Protein AF-A0A2Z7AS83-F1 (afdb_monomer_lite)

Structure (mmCIF, N/CA/C/O backbone):
data_AF-A0A2Z7AS83-F1
#
_entry.id   AF-A0A2Z7AS83-F1
#
loop_
_atom_site.group_PDB
_atom_site.id
_atom_site.type_symbol
_atom_site.label_atom_id
_atom_site.label_alt_id
_atom_site.label_comp_id
_atom_site.label_asym_id
_atom_site.label_entity_id
_atom_site.label_seq_id
_atom_site.pdbx_PDB_ins_code
_atom_site.Cartn_x
_atom_site.Cartn_y
_atom_site.Cartn_z
_atom_site.occupancy
_atom_site.B_iso_or_equiv
_atom_site.auth_seq_id
_atom_site.auth_comp_id
_atom_site.auth_asym_id
_atom_site.auth_atom_id
_atom_site.pdbx_PDB_model_num
ATOM 1 N N . MET A 1 1 ? 12.308 -6.275 -28.664 1.00 49.16 1 MET A N 1
ATOM 2 C CA . MET A 1 1 ? 11.965 -5.424 -27.502 1.00 49.16 1 MET A CA 1
ATOM 3 C C . MET A 1 1 ? 10.851 -4.412 -27.828 1.00 49.16 1 MET A C 1
ATOM 5 O O . MET A 1 1 ? 10.957 -3.262 -27.440 1.00 49.16 1 MET A O 1
ATOM 9 N N . LYS A 1 2 ? 9.779 -4.810 -28.535 1.00 48.41 2 LYS A N 1
ATOM 10 C CA . LYS A 1 2 ? 8.703 -3.882 -28.954 1.00 48.41 2 LYS A CA 1
ATOM 11 C C . LYS A 1 2 ? 7.633 -3.705 -27.860 1.00 48.41 2 LYS A C 1
ATOM 13 O O . LYS A 1 2 ? 7.330 -2.593 -27.466 1.00 48.41 2 LYS A O 1
ATOM 18 N N . TYR A 1 3 ? 7.240 -4.815 -27.232 1.00 47.66 3 TYR A N 1
ATOM 19 C CA . TYR A 1 3 ? 6.247 -4.860 -26.149 1.00 47.66 3 TYR A CA 1
ATOM 20 C C . TYR A 1 3 ? 6.569 -4.008 -24.911 1.00 47.66 3 TYR A C 1
ATOM 22 O O . TYR A 1 3 ? 5.666 -3.427 -24.325 1.00 47.66 3 TYR A O 1
ATOM 30 N N . ALA A 1 4 ? 7.836 -3.931 -24.493 1.00 41.84 4 ALA A N 1
ATOM 31 C CA . ALA A 1 4 ? 8.209 -3.141 -23.316 1.00 41.84 4 ALA A CA 1
ATOM 32 C C . ALA A 1 4 ? 8.079 -1.630 -23.574 1.00 41.84 4 ALA A C 1
ATOM 34 O O . ALA A 1 4 ? 7.668 -0.894 -22.684 1.00 41.84 4 ALA A O 1
ATOM 35 N N . ALA A 1 5 ? 8.390 -1.183 -24.794 1.00 46.22 5 ALA A N 1
ATOM 36 C CA . ALA A 1 5 ? 8.274 0.216 -25.189 1.00 46.22 5 ALA A CA 1
ATOM 37 C C . ALA A 1 5 ? 6.806 0.651 -25.305 1.00 46.22 5 ALA A C 1
ATOM 39 O O . ALA A 1 5 ? 6.461 1.727 -24.828 1.00 46.22 5 ALA A O 1
ATOM 40 N N . ASP A 1 6 ? 5.942 -0.209 -25.850 1.00 55.50 6 ASP A N 1
ATOM 41 C CA . ASP A 1 6 ? 4.509 0.080 -25.988 1.00 55.50 6 ASP A CA 1
ATOM 42 C C . ASP A 1 6 ? 3.813 0.175 -24.614 1.00 55.50 6 ASP A C 1
ATOM 44 O O . ASP A 1 6 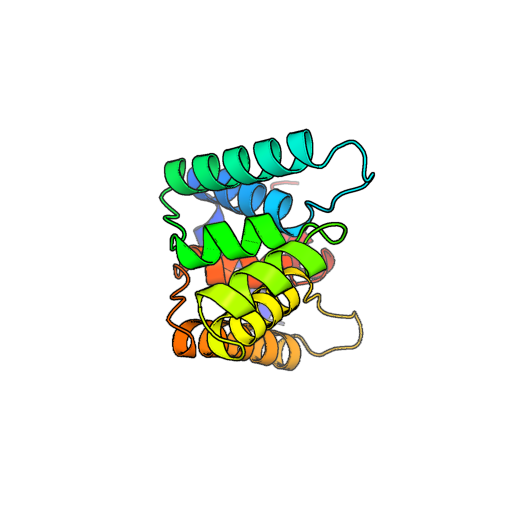? 3.017 1.082 -24.379 1.00 55.50 6 ASP A O 1
ATOM 48 N N . ILE A 1 7 ? 4.172 -0.701 -23.663 1.00 55.12 7 ILE A N 1
ATOM 49 C CA . ILE A 1 7 ? 3.670 -0.638 -22.277 1.00 55.12 7 ILE A CA 1
ATOM 50 C C . ILE A 1 7 ? 4.165 0.632 -21.575 1.00 55.12 7 ILE A C 1
ATOM 52 O O . ILE A 1 7 ? 3.385 1.308 -20.910 1.00 55.12 7 ILE A O 1
ATOM 56 N N . LEU A 1 8 ? 5.444 0.986 -21.731 1.00 51.50 8 LEU A N 1
ATOM 57 C CA . LEU A 1 8 ? 6.011 2.194 -21.127 1.00 51.50 8 LEU A CA 1
ATOM 58 C C . LEU A 1 8 ? 5.422 3.479 -21.718 1.00 51.50 8 LEU A C 1
ATOM 60 O O . LEU A 1 8 ? 5.213 4.429 -20.974 1.00 51.50 8 LEU A O 1
ATOM 64 N N . HIS A 1 9 ? 5.120 3.508 -23.019 1.00 56.88 9 HIS A N 1
ATOM 65 C CA . HIS A 1 9 ? 4.453 4.637 -23.669 1.00 56.88 9 HIS A CA 1
ATOM 66 C C . HIS A 1 9 ? 3.032 4.823 -23.140 1.00 56.88 9 HIS A C 1
ATOM 68 O O . HIS A 1 9 ? 2.656 5.927 -22.762 1.00 56.88 9 HIS A O 1
ATOM 74 N N . HIS A 1 10 ? 2.271 3.732 -23.041 1.00 59.12 10 HIS A N 1
ATOM 75 C CA . HIS A 1 10 ? 0.909 3.788 -22.526 1.00 59.12 10 HIS A CA 1
ATOM 76 C C . HIS A 1 10 ? 0.876 4.175 -21.044 1.00 59.12 10 HIS A C 1
ATOM 78 O O . HIS A 1 10 ? 0.029 4.956 -20.626 1.00 59.12 10 HIS A O 1
ATOM 84 N N . LEU A 1 11 ? 1.844 3.698 -20.252 1.00 53.53 11 LEU A N 1
ATOM 85 C CA . LEU A 1 11 ? 2.045 4.172 -18.885 1.00 53.53 11 LEU A CA 1
ATOM 86 C C . LEU A 1 11 ? 2.425 5.662 -18.878 1.00 53.53 11 LEU A C 1
ATOM 88 O O . LEU A 1 11 ? 1.842 6.420 -18.124 1.00 53.53 11 LEU A O 1
ATOM 92 N N . LYS A 1 12 ? 3.326 6.133 -19.740 1.00 56.25 12 LYS A N 1
ATOM 93 C CA . LYS A 1 12 ? 3.709 7.552 -19.786 1.00 56.25 12 LYS A CA 1
ATOM 94 C C . LYS A 1 12 ? 2.531 8.482 -20.115 1.00 56.25 12 LYS A C 1
ATOM 96 O O . LYS A 1 12 ? 2.340 9.455 -19.395 1.00 56.25 12 LYS A O 1
ATOM 101 N N . GLU A 1 13 ? 1.716 8.154 -21.118 1.00 60.50 13 GLU A N 1
ATOM 102 C CA . GLU A 1 13 ? 0.482 8.896 -21.446 1.00 60.50 13 GLU A CA 1
ATOM 103 C C . GLU A 1 13 ? -0.509 8.898 -20.277 1.00 60.50 13 GLU A C 1
ATOM 105 O O . GLU A 1 13 ? -1.143 9.904 -19.978 1.00 60.50 13 GLU A O 1
ATOM 110 N N . LEU A 1 14 ? -0.592 7.779 -19.559 1.00 56.16 14 LEU A N 1
ATOM 111 C CA . LEU A 1 14 ? -1.369 7.656 -18.335 1.00 56.16 14 LEU A CA 1
ATOM 112 C C . LEU A 1 14 ? -0.826 8.557 -17.200 1.00 56.16 14 LEU A C 1
ATOM 114 O O . LEU A 1 14 ? -1.611 8.952 -16.343 1.00 56.16 14 LEU A O 1
ATOM 118 N N . TYR A 1 15 ? 0.471 8.888 -17.176 1.00 53.78 15 TYR A N 1
ATOM 119 C CA . TYR A 1 15 ? 1.185 9.569 -16.081 1.00 53.78 15 TYR A CA 1
ATOM 120 C C . TYR A 1 15 ? 1.370 11.095 -16.232 1.00 53.78 15 TYR A C 1
ATOM 122 O O . TYR A 1 15 ? 1.818 11.723 -15.272 1.00 53.78 15 TYR A O 1
ATOM 130 N N . GLU A 1 16 ? 1.019 11.707 -17.369 1.00 56.22 16 GLU A N 1
ATOM 131 C CA . GLU A 1 16 ? 1.204 13.155 -17.621 1.00 56.22 16 GLU A CA 1
ATOM 132 C C . GLU A 1 16 ? 0.154 14.072 -16.954 1.00 56.22 16 GLU A C 1
ATOM 134 O O . GLU A 1 16 ? 0.290 15.295 -16.965 1.00 56.22 16 GLU A O 1
ATOM 139 N N . GLU A 1 17 ? -0.863 13.515 -16.296 1.00 59.25 17 GLU A N 1
ATOM 140 C CA . GLU A 1 17 ? -1.845 14.291 -15.533 1.00 59.25 17 GLU A CA 1
ATOM 141 C C . GLU A 1 17 ? -1.281 14.663 -14.144 1.00 59.25 17 GLU A C 1
ATOM 143 O O . GLU A 1 17 ? -0.951 13.784 -13.346 1.00 59.25 17 GLU A O 1
ATOM 148 N N . ASN A 1 18 ? -1.170 15.961 -13.823 1.00 55.12 18 ASN A N 1
ATOM 149 C CA . ASN A 1 18 ? -0.519 16.463 -12.594 1.00 55.12 18 ASN A CA 1
ATOM 150 C C . ASN A 1 18 ? -1.050 15.804 -11.298 1.00 55.12 18 ASN A C 1
ATOM 152 O O . ASN A 1 18 ? -0.280 15.480 -10.394 1.00 55.12 18 ASN A O 1
ATOM 156 N N . SER A 1 19 ? -2.354 15.506 -11.255 1.00 61.66 19 SER A N 1
ATOM 157 C CA . SER A 1 19 ? -3.007 14.779 -10.154 1.00 61.66 19 SER A CA 1
ATOM 158 C C . SER A 1 19 ? -2.405 13.383 -9.927 1.00 61.66 19 SER A C 1
ATOM 160 O O . SER A 1 19 ? -2.211 12.946 -8.792 1.00 61.66 19 SER A O 1
ATOM 162 N N . ARG A 1 20 ? -2.013 12.684 -10.997 1.00 67.12 20 ARG A N 1
ATOM 163 C CA . ARG A 1 20 ? -1.486 11.320 -10.921 1.00 67.12 20 ARG A CA 1
ATOM 164 C C . ARG A 1 20 ? -0.047 11.262 -10.425 1.00 67.12 20 ARG A C 1
ATOM 166 O O . ARG A 1 20 ? 0.304 10.333 -9.701 1.00 67.12 20 ARG A O 1
ATOM 173 N N . HIS A 1 21 ? 0.780 12.251 -10.761 1.00 71.50 21 HIS A N 1
ATOM 174 C CA . HIS A 1 21 ? 2.135 12.349 -10.217 1.00 71.50 21 HIS A CA 1
ATOM 175 C C . HIS A 1 21 ? 2.117 12.627 -8.706 1.00 71.50 21 HIS A C 1
ATOM 177 O O . HIS A 1 21 ? 2.839 11.982 -7.936 1.00 71.50 21 HIS A O 1
ATOM 183 N N . GLU A 1 22 ? 1.257 13.547 -8.265 1.00 74.81 22 GLU A N 1
ATOM 184 C CA . GLU A 1 22 ? 1.064 13.854 -6.844 1.00 74.81 22 GLU A CA 1
ATOM 185 C C . GLU A 1 22 ? 0.536 12.640 -6.074 1.00 74.81 22 GLU A C 1
ATOM 187 O O . GLU A 1 22 ? 1.032 12.323 -4.988 1.00 74.81 22 GLU A O 1
ATOM 192 N N . ARG A 1 23 ? -0.402 11.905 -6.677 1.00 79.88 23 ARG A N 1
ATOM 193 C CA . ARG A 1 23 ? -0.968 10.666 -6.139 1.00 79.88 23 ARG A CA 1
ATOM 194 C C . ARG A 1 23 ? 0.074 9.571 -6.018 1.00 79.88 23 ARG A C 1
ATOM 196 O O . ARG A 1 23 ? 0.266 9.030 -4.934 1.00 79.88 23 ARG A O 1
ATOM 203 N N . PHE A 1 24 ? 0.821 9.309 -7.085 1.00 74.38 24 PHE A N 1
ATOM 204 C CA . PHE A 1 24 ? 1.911 8.340 -7.075 1.00 74.38 24 PHE A CA 1
ATOM 205 C C . PHE A 1 24 ? 2.964 8.681 -6.015 1.00 74.38 24 PHE A C 1
ATOM 207 O O . PHE A 1 24 ? 3.451 7.800 -5.306 1.00 74.38 24 PHE A O 1
ATOM 214 N N . THR A 1 25 ? 3.278 9.967 -5.849 1.00 78.88 25 THR A N 1
ATOM 215 C CA . THR A 1 25 ? 4.197 10.440 -4.807 1.00 78.88 25 THR A CA 1
ATOM 216 C C . THR A 1 25 ? 3.631 10.204 -3.407 1.00 78.88 25 THR A C 1
ATOM 218 O O . THR A 1 25 ? 4.348 9.697 -2.547 1.00 78.88 25 THR A O 1
ATOM 221 N N . ALA A 1 26 ? 2.346 10.487 -3.176 1.00 81.69 26 ALA A N 1
ATOM 222 C CA . ALA A 1 26 ? 1.686 10.215 -1.899 1.00 81.69 26 ALA A CA 1
ATOM 223 C C . ALA A 1 26 ? 1.653 8.709 -1.571 1.00 81.69 26 ALA A C 1
ATOM 225 O O . ALA A 1 26 ? 1.976 8.317 -0.450 1.00 81.69 26 ALA A O 1
ATOM 226 N N . VAL A 1 27 ? 1.350 7.847 -2.551 1.00 79.12 27 VAL A N 1
ATOM 227 C CA . VAL A 1 27 ? 1.391 6.382 -2.380 1.00 79.12 27 VAL A CA 1
ATOM 228 C C . VAL A 1 27 ? 2.825 5.904 -2.120 1.00 79.12 27 VAL A C 1
ATOM 230 O O . VAL A 1 27 ? 3.053 5.052 -1.262 1.00 79.12 27 VAL A O 1
ATOM 233 N N . LYS A 1 28 ? 3.827 6.483 -2.789 1.00 79.81 28 LYS A N 1
ATOM 234 C CA . LYS A 1 28 ? 5.245 6.182 -2.546 1.00 79.81 28 LYS A CA 1
ATOM 235 C C . LYS A 1 28 ? 5.672 6.547 -1.127 1.00 79.81 28 LYS A C 1
ATOM 237 O O . LYS A 1 28 ? 6.361 5.761 -0.472 1.00 79.81 28 LYS A O 1
ATOM 242 N N . GLU A 1 29 ? 5.273 7.719 -0.644 1.00 82.12 29 GLU A N 1
ATOM 243 C CA . GLU A 1 29 ? 5.516 8.145 0.736 1.00 82.12 29 GLU A CA 1
ATOM 244 C C . GLU A 1 29 ? 4.830 7.204 1.727 1.00 82.12 29 GLU A C 1
ATOM 246 O O . GLU A 1 29 ? 5.470 6.772 2.681 1.00 82.12 29 GLU A O 1
ATOM 251 N N . LEU A 1 30 ? 3.589 6.793 1.457 1.00 80.50 30 LEU A N 1
ATOM 252 C CA . LEU A 1 30 ? 2.870 5.799 2.255 1.00 80.50 30 LEU A CA 1
ATOM 253 C C . LEU A 1 30 ? 3.615 4.453 2.314 1.00 80.50 30 LEU A C 1
ATOM 255 O O . LEU A 1 30 ? 3.796 3.896 3.392 1.00 80.50 30 LEU A O 1
ATOM 259 N N . MET A 1 31 ? 4.096 3.942 1.177 1.00 74.12 31 MET A N 1
ATOM 260 C CA . MET A 1 31 ? 4.799 2.653 1.096 1.00 74.12 31 MET A CA 1
ATOM 261 C C . MET A 1 31 ? 6.198 2.654 1.714 1.00 74.12 31 MET A C 1
ATOM 263 O O . MET A 1 31 ? 6.705 1.592 2.076 1.00 74.12 31 MET A O 1
ATOM 267 N N . THR A 1 32 ? 6.848 3.814 1.782 1.00 72.69 32 THR A N 1
ATOM 268 C CA . THR A 1 32 ? 8.199 3.971 2.354 1.00 72.69 32 THR A CA 1
ATOM 269 C C . THR A 1 32 ? 8.175 4.530 3.774 1.00 72.69 32 THR A C 1
ATOM 271 O O . THR A 1 32 ? 9.209 4.580 4.447 1.00 72.69 32 THR A O 1
ATOM 274 N N . SER A 1 33 ? 6.992 4.930 4.242 1.00 71.69 33 SER A N 1
ATOM 275 C CA . SER A 1 33 ? 6.740 5.343 5.610 1.00 71.69 33 SER A CA 1
ATOM 276 C C . SER A 1 33 ? 6.922 4.149 6.542 1.00 71.69 33 SER A C 1
ATOM 278 O O . SER A 1 33 ? 6.110 3.225 6.607 1.00 71.69 33 SER A O 1
ATOM 280 N N . HIS A 1 34 ? 8.031 4.167 7.271 1.00 64.31 34 HIS A N 1
ATOM 281 C CA . HIS A 1 34 ? 8.313 3.238 8.352 1.00 64.31 34 HIS A CA 1
ATOM 282 C C . HIS A 1 34 ? 8.686 4.046 9.595 1.00 64.31 34 HIS A C 1
ATOM 284 O O . HIS A 1 34 ? 9.426 5.034 9.507 1.00 64.31 34 HIS A O 1
ATOM 290 N N . MET A 1 35 ? 8.202 3.630 10.768 1.00 60.72 35 MET A N 1
ATOM 291 C CA . MET A 1 35 ? 8.664 4.195 12.037 1.00 60.72 35 MET A CA 1
ATOM 292 C C . MET A 1 35 ? 10.174 3.976 12.184 1.00 60.72 35 MET A C 1
ATOM 294 O O . MET A 1 35 ? 10.627 2.838 12.276 1.00 60.72 35 MET A O 1
ATOM 298 N N . ARG A 1 36 ? 10.943 5.071 12.226 1.00 55.97 36 ARG A N 1
ATOM 299 C CA . ARG A 1 36 ? 12.401 5.039 12.442 1.00 55.97 36 ARG A CA 1
ATOM 300 C C . ARG A 1 36 ? 12.781 4.972 13.922 1.00 55.97 36 ARG A C 1
ATOM 302 O O . ARG A 1 36 ? 13.836 4.442 14.240 1.00 55.97 36 ARG A O 1
ATOM 309 N N . ASP A 1 37 ? 11.924 5.489 14.803 1.00 52.84 37 ASP A N 1
ATOM 310 C CA . ASP A 1 37 ? 12.129 5.479 16.252 1.00 52.84 37 ASP A CA 1
ATOM 311 C C . ASP A 1 37 ? 10.785 5.369 16.996 1.00 52.84 37 ASP A C 1
ATOM 313 O O . ASP A 1 37 ? 9.739 5.824 16.529 1.00 52.84 37 ASP A O 1
ATOM 317 N N . ALA A 1 38 ? 10.820 4.731 18.159 1.00 50.91 38 ALA A N 1
ATOM 318 C CA . ALA A 1 38 ? 9.686 4.387 19.004 1.00 50.91 38 ALA A CA 1
ATOM 319 C C . ALA A 1 38 ? 9.015 5.586 19.682 1.00 50.91 38 ALA A C 1
ATOM 321 O O . ALA A 1 38 ? 7.830 5.529 20.003 1.00 50.91 38 ALA A O 1
ATOM 322 N N . THR A 1 39 ? 9.772 6.654 19.914 1.00 51.72 39 THR A N 1
ATOM 323 C CA . THR A 1 39 ? 9.307 7.891 20.557 1.00 51.72 39 THR A CA 1
ATOM 324 C C . THR A 1 39 ? 8.380 8.707 19.657 1.00 51.72 39 THR A C 1
ATOM 326 O O . THR A 1 39 ? 7.623 9.542 20.144 1.00 51.72 39 THR A O 1
ATOM 329 N N . LEU A 1 40 ? 8.372 8.418 18.354 1.00 61.28 40 LEU A N 1
ATOM 330 C CA . LEU A 1 40 ? 7.649 9.181 17.341 1.00 61.28 40 LEU A CA 1
ATOM 331 C C . LEU A 1 40 ? 6.347 8.495 16.901 1.00 61.28 40 LEU A C 1
ATOM 333 O O . LEU A 1 40 ? 5.850 8.786 15.821 1.00 61.28 40 LEU A O 1
ATOM 337 N N . PHE A 1 41 ? 5.767 7.592 17.708 1.00 61.94 41 PHE A N 1
ATOM 338 C CA . PHE A 1 41 ? 4.487 6.934 17.384 1.00 61.94 41 PHE A CA 1
ATOM 339 C C . PHE A 1 41 ? 3.391 7.952 17.052 1.00 61.94 41 PHE A C 1
ATOM 341 O O . PHE A 1 41 ? 2.706 7.828 16.039 1.00 61.94 41 PHE A O 1
ATOM 348 N N . ARG A 1 42 ? 3.273 9.000 17.877 1.00 65.44 42 ARG A N 1
ATOM 349 C CA . ARG A 1 42 ? 2.304 10.082 17.678 1.00 65.44 42 ARG A CA 1
ATOM 350 C C . ARG A 1 42 ? 2.557 10.818 16.360 1.00 65.44 42 ARG A C 1
ATOM 352 O O . ARG A 1 42 ? 1.625 11.038 15.598 1.00 65.44 42 ARG A O 1
ATOM 359 N N . GLU A 1 43 ? 3.809 11.148 16.061 1.00 70.38 43 GLU A N 1
ATOM 360 C CA . GLU A 1 43 ? 4.184 11.840 14.821 1.00 70.38 43 GLU A CA 1
ATOM 361 C C . GLU A 1 43 ? 4.009 10.964 13.579 1.00 70.38 43 GLU A C 1
ATOM 363 O O . GLU A 1 43 ? 3.562 11.440 12.540 1.00 70.38 43 GLU A O 1
ATOM 368 N N . HIS A 1 44 ? 4.323 9.674 13.684 1.00 73.31 44 HIS A N 1
ATOM 369 C CA . HIS A 1 44 ? 4.103 8.703 12.623 1.00 73.31 44 HIS A CA 1
ATOM 370 C C . HIS A 1 44 ? 2.607 8.508 12.364 1.00 73.31 44 HIS A C 1
ATOM 372 O O . HIS A 1 44 ? 2.192 8.520 11.213 1.00 73.31 44 HIS A O 1
ATOM 378 N N . GLY A 1 45 ? 1.787 8.399 13.414 1.00 70.38 45 GLY A N 1
ATOM 379 C CA . GLY A 1 45 ? 0.330 8.352 13.299 1.00 70.38 45 GLY A CA 1
ATOM 380 C C . GLY A 1 45 ? -0.225 9.584 12.583 1.00 70.38 45 GLY A C 1
ATOM 381 O O . GLY A 1 45 ? -0.934 9.436 11.594 1.00 70.38 45 GLY A O 1
ATOM 382 N N . PHE A 1 46 ? 0.172 10.793 12.998 1.00 73.12 46 PHE A N 1
ATOM 383 C CA . PHE A 1 46 ? -0.230 12.028 12.311 1.00 73.12 46 PHE A CA 1
ATOM 384 C C . PHE A 1 46 ? 0.245 12.090 10.860 1.00 73.12 46 PHE A C 1
ATOM 386 O O . PHE A 1 46 ? -0.501 12.533 9.993 1.00 73.12 46 PHE A O 1
ATOM 393 N N . ARG A 1 47 ? 1.458 11.610 10.572 1.00 79.06 47 ARG A N 1
ATOM 394 C CA . ARG A 1 47 ? 1.966 11.525 9.200 1.00 79.06 47 ARG A CA 1
ATOM 395 C C . ARG A 1 47 ? 1.123 10.583 8.343 1.00 79.06 47 ARG A C 1
ATOM 397 O O . ARG A 1 47 ? 0.784 10.938 7.222 1.00 79.06 47 ARG A O 1
ATOM 404 N N . MET A 1 48 ? 0.783 9.405 8.861 1.00 76.69 48 MET A N 1
ATOM 405 C CA . MET A 1 48 ? -0.049 8.431 8.153 1.00 76.69 48 MET A CA 1
ATOM 406 C C . MET A 1 48 ? -1.466 8.967 7.924 1.00 76.69 48 MET A C 1
ATOM 408 O O . MET A 1 48 ? -1.983 8.824 6.823 1.00 76.69 48 MET A O 1
ATOM 412 N N . ILE A 1 49 ? -2.057 9.647 8.914 1.00 76.62 49 ILE A N 1
ATOM 413 C CA . ILE A 1 49 ? -3.348 10.339 8.766 1.00 76.62 49 ILE A CA 1
ATOM 414 C C . ILE A 1 49 ? -3.262 11.396 7.660 1.00 76.62 49 ILE A C 1
ATOM 416 O O . ILE A 1 49 ? -4.066 11.363 6.735 1.00 76.62 49 ILE A O 1
ATOM 420 N N . GLY A 1 50 ? -2.238 12.255 7.683 1.00 79.00 50 GLY A N 1
ATOM 421 C CA . GLY A 1 50 ? -2.051 13.278 6.652 1.00 79.00 50 GLY A CA 1
ATOM 422 C C . GLY A 1 50 ? -1.850 12.698 5.246 1.00 79.00 50 GLY A C 1
ATOM 423 O O . GLY A 1 50 ? -2.332 13.268 4.272 1.00 79.00 50 GLY A O 1
ATOM 424 N N . LEU A 1 51 ? -1.190 11.541 5.117 1.00 80.75 51 LEU A N 1
ATOM 425 C CA . LEU A 1 51 ? -1.064 10.834 3.836 1.00 80.75 51 LEU A CA 1
ATOM 426 C C . LEU A 1 51 ? -2.402 10.249 3.363 1.00 80.75 51 LEU A C 1
ATOM 428 O O . LEU A 1 51 ? -2.707 10.332 2.177 1.00 80.75 51 LEU A O 1
ATOM 432 N N . ILE A 1 52 ? -3.209 9.695 4.271 1.00 78.62 52 ILE A N 1
ATOM 433 C CA . ILE A 1 52 ? -4.555 9.189 3.964 1.00 78.62 52 ILE A CA 1
ATOM 434 C C . ILE A 1 52 ? -5.471 10.338 3.512 1.00 78.62 52 ILE A C 1
ATOM 436 O O . ILE A 1 52 ? -6.151 10.215 2.497 1.00 78.62 52 ILE A O 1
ATOM 440 N N . GLU A 1 53 ? -5.447 11.473 4.213 1.00 79.19 53 GLU A N 1
ATOM 441 C CA . GLU A 1 53 ? -6.207 12.677 3.848 1.00 79.19 53 GLU A CA 1
ATOM 442 C C . GLU A 1 53 ? -5.754 13.245 2.498 1.00 79.19 53 GLU A C 1
ATOM 444 O O . GLU A 1 53 ? -6.586 13.587 1.657 1.00 79.19 53 GLU A O 1
ATOM 449 N N . LYS A 1 54 ? -4.438 13.276 2.245 1.00 83.25 54 LYS A N 1
ATOM 450 C CA . LYS A 1 54 ? -3.873 13.689 0.953 1.00 83.25 54 LYS A CA 1
ATOM 451 C C . LYS A 1 54 ? -4.342 12.783 -0.186 1.00 83.25 54 LYS A C 1
ATOM 453 O O . LYS A 1 54 ? -4.702 13.293 -1.239 1.00 83.25 54 LYS A O 1
ATOM 458 N N . LEU A 1 55 ? -4.371 11.463 0.015 1.00 81.38 55 LEU A N 1
ATOM 459 C CA . LEU A 1 55 ? -4.899 10.517 -0.976 1.00 81.38 55 LEU A CA 1
ATOM 460 C C . LEU A 1 55 ? -6.395 10.737 -1.227 1.00 81.38 55 LEU A C 1
ATOM 462 O O . LEU A 1 55 ? -6.812 10.755 -2.383 1.00 81.38 55 LEU A O 1
ATOM 466 N N . SER A 1 56 ? -7.174 11.006 -0.176 1.00 79.81 56 SER A N 1
ATOM 467 C CA . SER A 1 56 ? -8.594 11.347 -0.310 1.00 79.81 56 SER A CA 1
ATOM 468 C C . SER A 1 56 ? -8.816 12.634 -1.109 1.00 79.81 56 SER A C 1
ATOM 470 O O . SER A 1 56 ? -9.783 12.716 -1.860 1.00 79.81 56 SER A O 1
ATOM 472 N N . GLY A 1 57 ? -7.934 13.630 -0.971 1.00 79.69 57 GLY A N 1
ATOM 473 C CA . GLY A 1 57 ? -7.961 14.857 -1.776 1.00 79.69 57 GLY A CA 1
ATOM 474 C C . GLY A 1 57 ? -7.554 14.658 -3.242 1.00 79.69 57 GLY A C 1
ATOM 475 O O . GLY A 1 57 ? -7.811 15.532 -4.065 1.00 79.69 57 GLY A O 1
ATOM 476 N N . LEU A 1 58 ? -6.952 13.512 -3.571 1.00 80.25 58 LEU A N 1
ATOM 477 C CA . LEU A 1 58 ? -6.521 13.107 -4.914 1.00 80.25 58 LEU A CA 1
ATOM 478 C C . LEU A 1 58 ? -7.440 12.029 -5.516 1.00 80.25 58 LEU A C 1
ATOM 480 O O . LEU A 1 58 ? -7.002 11.230 -6.344 1.00 80.25 58 LEU A O 1
ATOM 484 N N . ASP A 1 59 ? -8.697 11.993 -5.067 1.00 79.06 59 ASP A N 1
ATOM 485 C CA . ASP A 1 59 ? -9.746 11.066 -5.515 1.00 79.06 59 ASP A CA 1
ATOM 486 C C . ASP A 1 59 ? -9.443 9.573 -5.253 1.00 79.06 59 ASP A C 1
ATOM 488 O O . ASP A 1 59 ? -10.065 8.677 -5.817 1.00 79.06 59 ASP A O 1
ATOM 492 N N . ILE A 1 60 ? -8.504 9.275 -4.343 1.00 76.94 60 ILE A N 1
ATOM 493 C CA . ILE A 1 60 ? -8.322 7.932 -3.777 1.00 76.94 60 ILE A CA 1
ATOM 494 C C . ILE A 1 60 ? -9.003 7.888 -2.412 1.00 76.94 60 ILE A C 1
ATOM 496 O O . ILE A 1 60 ? -8.408 8.190 -1.375 1.00 76.94 60 ILE A O 1
ATOM 500 N N . ALA A 1 61 ? -10.256 7.440 -2.400 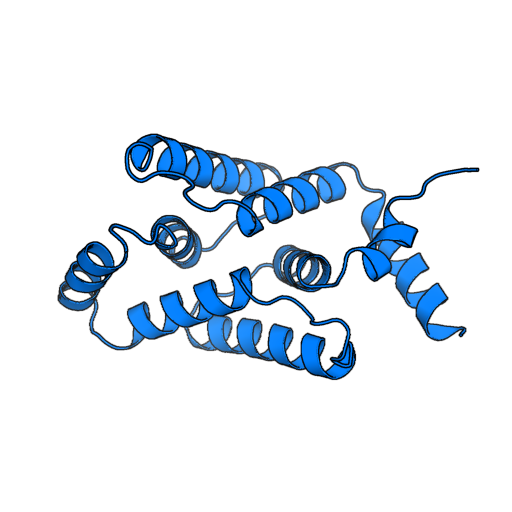1.00 77.50 61 ALA A N 1
ATOM 501 C CA . ALA A 1 61 ? -10.943 7.085 -1.167 1.00 77.50 61 ALA A CA 1
ATOM 502 C C . ALA A 1 61 ? -10.477 5.698 -0.697 1.00 77.50 61 ALA A C 1
ATOM 504 O O . ALA A 1 61 ? -10.838 4.670 -1.274 1.00 77.50 61 ALA A O 1
ATOM 505 N N . LEU A 1 62 ? -9.658 5.660 0.356 1.00 76.88 62 LEU A N 1
ATOM 506 C CA . LEU A 1 62 ? -9.298 4.397 0.996 1.00 76.88 62 LEU A CA 1
ATOM 507 C C . LEU A 1 62 ? -10.502 3.863 1.787 1.00 76.88 62 LEU A C 1
ATOM 509 O O . LEU A 1 62 ? -11.124 4.630 2.528 1.00 76.88 62 LEU A O 1
ATOM 513 N N . PRO A 1 63 ? -10.815 2.558 1.699 1.00 75.75 63 PRO A N 1
ATOM 514 C CA . PRO A 1 63 ? -11.771 1.946 2.610 1.00 75.75 63 PRO A CA 1
ATOM 515 C C . PRO A 1 63 ? -11.350 2.214 4.058 1.00 75.75 63 PRO A C 1
ATOM 517 O O . PRO A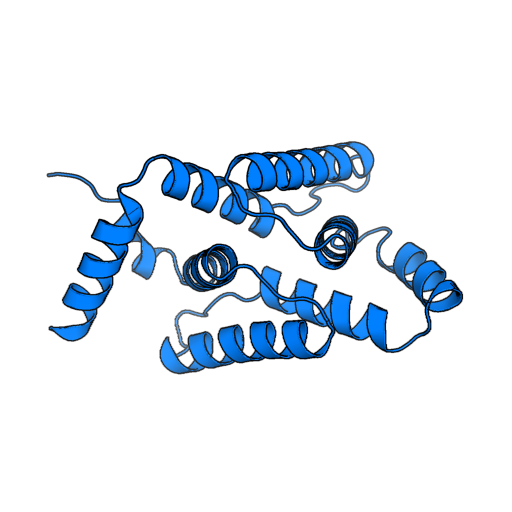 1 63 ? -10.179 2.037 4.395 1.00 75.75 63 PRO A O 1
ATOM 520 N N . HIS A 1 64 ? -12.298 2.585 4.925 1.00 72.62 64 HIS A N 1
ATOM 521 C CA . HIS A 1 64 ? -12.044 2.837 6.356 1.00 72.62 64 HIS A CA 1
ATOM 522 C C . HIS A 1 64 ? -11.221 1.710 7.001 1.00 72.62 64 HIS A C 1
ATOM 524 O O . HIS A 1 64 ? -10.292 1.919 7.776 1.00 72.62 64 HIS A O 1
ATOM 530 N N . GLU A 1 65 ? -11.558 0.493 6.607 1.00 70.56 65 GLU A N 1
ATOM 531 C CA . GLU A 1 65 ? -10.900 -0.758 6.935 1.00 70.56 65 GLU A CA 1
ATOM 532 C C . GLU A 1 65 ? -9.392 -0.760 6.644 1.00 70.56 65 GLU A C 1
ATOM 534 O O . GLU A 1 65 ? -8.588 -1.057 7.528 1.00 70.56 65 GLU A O 1
ATOM 539 N N . LEU A 1 66 ? -9.011 -0.348 5.435 1.00 73.69 66 LEU A N 1
ATOM 540 C CA . LEU A 1 66 ? -7.625 -0.232 5.001 1.00 73.69 66 LEU A CA 1
ATOM 541 C C . LEU A 1 66 ? -6.911 0.932 5.691 1.00 73.69 66 LEU A C 1
ATOM 543 O O . LEU A 1 66 ? -5.748 0.799 6.057 1.00 73.69 66 LEU A O 1
ATOM 547 N N . SER A 1 67 ? -7.594 2.060 5.906 1.00 74.44 67 SER A N 1
ATOM 548 C CA . SER A 1 67 ? -7.040 3.201 6.643 1.00 74.44 67 SER A CA 1
ATOM 549 C C . SER A 1 67 ? -6.620 2.801 8.056 1.00 74.44 67 SER A C 1
ATOM 551 O O . SER A 1 67 ? -5.523 3.145 8.495 1.00 74.44 67 SER A O 1
ATOM 553 N N . VAL A 1 68 ? -7.455 2.025 8.754 1.00 71.75 68 VAL A N 1
ATOM 554 C CA . VAL A 1 68 ? -7.120 1.489 10.078 1.00 71.75 68 VAL A CA 1
ATOM 555 C C . VAL A 1 68 ? -5.938 0.526 9.987 1.00 71.75 68 VAL A C 1
ATOM 557 O O . VAL A 1 68 ? -4.977 0.683 10.736 1.00 71.75 68 VAL A O 1
ATOM 560 N N . ASP A 1 69 ? -5.956 -0.424 9.051 1.00 73.75 69 ASP A N 1
ATOM 561 C CA . ASP A 1 69 ? -4.881 -1.415 8.917 1.00 73.75 69 ASP A CA 1
ATOM 562 C C . ASP A 1 69 ? -3.525 -0.760 8.558 1.00 73.75 69 ASP A C 1
ATOM 564 O O . ASP A 1 69 ? -2.480 -1.180 9.062 1.00 73.75 69 ASP A O 1
ATOM 568 N N . LEU A 1 70 ? -3.527 0.335 7.785 1.00 73.88 70 LEU A N 1
ATOM 569 C CA . LEU A 1 70 ? -2.342 1.150 7.484 1.00 73.88 70 LEU A CA 1
ATOM 570 C C . LEU A 1 70 ? -1.786 1.876 8.719 1.00 73.88 70 LEU A C 1
ATOM 572 O O . LEU A 1 70 ? -0.568 1.939 8.895 1.00 73.88 70 LEU A O 1
ATOM 576 N N . LEU A 1 71 ? -2.645 2.393 9.603 1.00 70.75 71 LEU A N 1
ATOM 577 C CA . LEU A 1 71 ? -2.217 3.008 10.869 1.00 70.75 71 LEU A CA 1
ATOM 578 C C . LEU A 1 71 ? -1.562 1.981 11.811 1.00 70.75 71 LEU A C 1
ATOM 580 O O . LEU A 1 71 ? -0.636 2.305 12.565 1.00 70.75 71 LEU A O 1
ATOM 584 N N . LEU A 1 72 ? -1.998 0.722 11.721 1.00 68.50 72 LEU A N 1
ATOM 585 C CA . LEU A 1 72 ? -1.482 -0.397 12.509 1.00 68.50 72 LEU A CA 1
ATOM 586 C C . LEU A 1 72 ? -0.164 -0.977 11.985 1.00 68.50 72 LEU A C 1
ATOM 588 O O . LEU A 1 72 ? 0.445 -1.787 12.679 1.00 68.50 72 LEU A O 1
ATOM 592 N N . LEU A 1 73 ? 0.346 -0.559 10.819 1.00 66.00 73 LEU A N 1
ATOM 593 C CA . LEU A 1 73 ? 1.666 -0.993 10.323 1.00 66.00 73 LEU A CA 1
ATOM 594 C C . LEU A 1 73 ? 2.844 -0.512 11.198 1.00 66.00 73 LEU A C 1
ATOM 596 O O . LEU A 1 73 ? 3.998 -0.832 10.913 1.00 66.00 73 LEU A O 1
ATOM 600 N N . SER A 1 74 ? 2.571 0.222 12.281 1.00 61.59 74 SER A N 1
ATOM 601 C CA . SER A 1 74 ? 3.524 0.669 13.297 1.00 61.59 74 SER A CA 1
ATOM 602 C C . SER A 1 74 ? 4.008 -0.503 14.185 1.00 61.59 74 SER A C 1
ATOM 604 O O . SER A 1 74 ? 3.305 -0.949 15.091 1.00 61.59 74 SER A O 1
ATOM 606 N N . PRO A 1 75 ? 5.242 -1.014 14.004 1.00 55.16 75 PRO A N 1
ATOM 607 C CA . PRO A 1 75 ? 5.646 -2.332 14.509 1.00 55.16 75 PRO A CA 1
ATOM 608 C C . PRO A 1 75 ? 5.733 -2.459 16.038 1.00 55.16 75 PRO A C 1
ATOM 610 O O . PRO A 1 75 ? 5.814 -3.579 16.534 1.00 55.16 75 PRO A O 1
ATOM 613 N N . LYS A 1 76 ? 5.728 -1.351 16.794 1.00 56.06 76 LYS A N 1
ATOM 614 C CA . LYS A 1 76 ? 5.996 -1.377 18.242 1.00 56.06 76 LYS A CA 1
ATOM 615 C C . LYS A 1 76 ? 4.753 -1.497 19.132 1.00 56.06 76 LYS A C 1
ATOM 617 O O . LYS A 1 76 ? 4.884 -1.984 20.244 1.00 56.06 76 LYS A O 1
ATOM 622 N N . TYR A 1 77 ? 3.576 -1.117 18.634 1.00 54.25 77 TYR A N 1
ATOM 623 C CA . TYR A 1 77 ? 2.289 -1.313 19.327 1.00 54.25 77 TYR A CA 1
ATOM 624 C C . TYR A 1 77 ? 1.290 -2.112 18.493 1.00 54.25 77 TYR A C 1
ATOM 626 O O . TYR A 1 77 ? 0.218 -2.450 18.984 1.00 54.25 77 TYR A O 1
ATOM 634 N N . ALA A 1 78 ? 1.650 -2.459 17.250 1.00 57.81 78 ALA A N 1
ATOM 635 C CA . ALA A 1 78 ? 0.853 -3.333 16.406 1.00 57.81 78 ALA A CA 1
ATOM 636 C C . ALA A 1 78 ? 0.473 -4.616 17.144 1.00 57.81 78 ALA A C 1
ATOM 638 O O . ALA A 1 78 ? -0.681 -4.988 17.083 1.00 57.81 78 ALA A O 1
ATOM 639 N N . ALA A 1 79 ? 1.387 -5.257 17.880 1.00 58.53 79 ALA A N 1
ATOM 640 C CA . ALA A 1 79 ? 1.085 -6.498 18.595 1.00 58.53 79 ALA A CA 1
ATOM 641 C C . ALA A 1 79 ? -0.005 -6.323 19.668 1.00 58.53 79 ALA A C 1
ATOM 643 O O . ALA A 1 79 ? -0.962 -7.091 19.669 1.00 58.53 79 ALA A O 1
ATOM 644 N N . ASP A 1 80 ? 0.096 -5.291 20.511 1.00 60.84 80 ASP A N 1
ATOM 645 C CA . ASP A 1 80 ? -0.867 -5.030 21.589 1.00 60.84 80 ASP A CA 1
ATOM 646 C C . ASP A 1 80 ? -2.213 -4.534 21.042 1.00 60.84 80 ASP A C 1
ATOM 648 O O . ASP A 1 80 ? -3.273 -4.968 21.486 1.00 60.84 80 ASP A O 1
ATOM 652 N N . ILE A 1 81 ? -2.188 -3.674 20.018 1.00 64.44 81 ILE A N 1
ATOM 653 C CA . ILE A 1 81 ? -3.405 -3.173 19.373 1.00 64.44 81 ILE A CA 1
ATOM 654 C C . ILE A 1 81 ? -4.070 -4.281 18.545 1.00 64.44 81 ILE A C 1
ATOM 656 O O . ILE A 1 81 ? -5.285 -4.434 18.609 1.00 64.44 81 ILE A O 1
ATOM 660 N N . LEU A 1 82 ? -3.312 -5.106 17.815 1.00 61.66 82 LEU A N 1
ATOM 661 C CA . LEU A 1 82 ? -3.849 -6.299 17.150 1.00 61.66 82 LEU A CA 1
ATOM 662 C C . LEU A 1 82 ? -4.414 -7.282 18.165 1.00 61.66 82 LEU A C 1
ATOM 664 O O . LEU A 1 82 ? -5.443 -7.878 17.877 1.00 61.66 82 LEU A O 1
ATOM 668 N N . HIS A 1 83 ? -3.780 -7.458 19.325 1.00 62.47 83 HIS A N 1
ATOM 669 C CA . HIS A 1 83 ? -4.301 -8.315 20.385 1.00 62.47 83 HIS A CA 1
ATOM 670 C C . HIS A 1 83 ? -5.658 -7.805 20.884 1.00 62.47 83 HIS A C 1
ATOM 672 O O . HIS A 1 83 ? -6.635 -8.546 20.848 1.00 62.47 83 HIS A O 1
ATOM 678 N N . HIS A 1 84 ? -5.770 -6.513 21.196 1.00 61.84 84 HIS A N 1
ATOM 679 C CA . HIS A 1 84 ? -7.041 -5.915 21.611 1.00 61.84 84 HIS A CA 1
ATOM 680 C C . HIS A 1 84 ? -8.114 -5.929 20.517 1.00 61.84 84 HIS A C 1
ATOM 682 O O . HIS A 1 84 ? -9.296 -6.141 20.779 1.00 61.84 84 HIS A O 1
ATOM 688 N N . LEU A 1 85 ? -7.729 -5.725 19.258 1.00 57.31 85 LEU A N 1
ATOM 689 C CA . LEU A 1 85 ? -8.679 -5.788 18.152 1.00 57.31 85 LEU A CA 1
ATOM 690 C C . LEU A 1 85 ? -9.099 -7.228 17.826 1.00 57.31 85 LEU A C 1
ATOM 692 O O . LEU A 1 85 ? -10.226 -7.420 17.376 1.00 57.31 85 LEU A O 1
ATOM 696 N N . LYS A 1 86 ? -8.242 -8.229 18.069 1.00 63.16 86 LYS A N 1
ATOM 697 C CA . LYS A 1 86 ? -8.606 -9.654 18.008 1.00 63.16 86 LYS A CA 1
ATOM 698 C C . LYS A 1 86 ? -9.645 -10.005 19.072 1.00 63.16 86 LYS A C 1
ATOM 700 O O . LYS A 1 86 ? -10.584 -10.729 18.763 1.00 63.16 86 LYS A O 1
ATOM 705 N N . GLU A 1 87 ? -9.515 -9.463 20.283 1.00 63.09 87 GLU A N 1
ATOM 706 C CA . GLU A 1 87 ? -10.507 -9.646 21.354 1.00 63.09 87 GLU A CA 1
ATOM 707 C C . GLU A 1 87 ? -11.866 -9.018 21.001 1.00 63.09 87 GLU A C 1
ATOM 709 O O . GLU A 1 87 ? -12.907 -9.603 21.288 1.00 63.09 87 GLU A O 1
ATOM 714 N N . LEU A 1 88 ? -11.870 -7.851 20.345 1.00 56.97 88 LEU A N 1
ATOM 715 C CA . LEU A 1 88 ? -13.098 -7.117 20.014 1.00 56.97 88 LEU A CA 1
ATOM 716 C C . LEU A 1 88 ? -13.810 -7.605 18.742 1.00 56.97 88 LEU A C 1
ATOM 718 O O . LEU A 1 88 ? -15.034 -7.519 18.665 1.00 56.97 88 LEU A O 1
ATOM 722 N N . TYR A 1 89 ? -13.065 -8.070 17.735 1.00 55.78 89 TYR A N 1
ATOM 723 C CA . TYR A 1 89 ? -13.599 -8.352 16.392 1.00 55.78 89 TYR A CA 1
ATOM 724 C C . TYR A 1 89 ? -13.388 -9.800 15.918 1.00 55.78 89 TYR A C 1
ATOM 726 O O . TYR A 1 89 ? -13.838 -10.154 14.829 1.00 55.78 89 TYR A O 1
ATOM 734 N N . GLY A 1 90 ? -12.739 -10.646 16.723 1.00 60.62 90 GLY A N 1
ATOM 735 C CA . GLY A 1 90 ? -12.430 -12.035 16.382 1.00 60.62 90 GLY A CA 1
ATOM 736 C C . GLY A 1 90 ? -11.061 -12.217 15.715 1.00 60.62 90 GLY A C 1
ATOM 737 O O . GLY A 1 90 ? -10.481 -11.303 15.127 1.00 60.62 90 GLY A O 1
ATOM 738 N N . GLU A 1 91 ? -10.518 -13.431 15.839 1.00 56.09 91 GLU A N 1
ATOM 739 C CA . GLU A 1 91 ? -9.092 -13.712 15.640 1.00 56.09 91 GLU A CA 1
ATOM 740 C C . GLU A 1 91 ? -8.650 -13.844 14.168 1.00 56.09 91 GLU A C 1
ATOM 742 O O . GLU A 1 91 ? -7.511 -13.499 13.845 1.00 56.09 91 GLU A O 1
ATOM 747 N N . ASN A 1 92 ? -9.545 -14.271 13.268 1.00 58.50 92 ASN A N 1
ATOM 748 C CA . ASN A 1 92 ? -9.184 -14.596 11.882 1.00 58.50 92 ASN A CA 1
ATOM 749 C C . ASN A 1 92 ? -9.236 -13.396 10.928 1.00 58.50 92 ASN A C 1
ATOM 751 O O . ASN A 1 92 ? -8.241 -13.107 10.268 1.00 58.50 92 ASN A O 1
ATOM 755 N N . SER A 1 93 ? -10.348 -12.658 10.865 1.00 65.25 93 SER A N 1
ATOM 756 C CA . SER A 1 93 ? -10.553 -11.662 9.800 1.00 65.25 93 SER A CA 1
ATOM 757 C C . SER A 1 93 ? -9.548 -10.511 9.873 1.00 65.25 93 SER A C 1
ATOM 759 O O . SER A 1 93 ? -8.930 -10.150 8.872 1.00 65.25 93 SER A O 1
ATOM 761 N N . ARG A 1 94 ? -9.308 -9.958 11.068 1.00 71.94 94 ARG A N 1
ATOM 762 C CA . ARG A 1 94 ? -8.422 -8.797 11.219 1.00 71.94 94 ARG A CA 1
ATOM 763 C C . ARG A 1 94 ? -6.943 -9.147 11.133 1.00 71.94 94 ARG A C 1
ATOM 765 O O . ARG A 1 94 ? -6.159 -8.375 10.587 1.00 71.94 94 ARG A O 1
ATOM 772 N N . HIS A 1 95 ? -6.548 -10.306 11.651 1.00 74.38 95 HIS A N 1
ATOM 773 C CA . HIS A 1 95 ? -5.165 -10.757 11.544 1.00 74.38 95 HIS A CA 1
ATOM 774 C C . HIS A 1 95 ? -4.793 -11.092 10.096 1.00 74.38 95 HIS A C 1
ATOM 776 O O . HIS A 1 95 ? -3.721 -10.695 9.633 1.00 74.38 95 HIS A O 1
ATOM 782 N N . GLU A 1 96 ? -5.684 -11.770 9.370 1.00 77.06 96 GLU A N 1
ATOM 783 C CA . GLU A 1 96 ? -5.492 -12.093 7.956 1.00 77.06 96 GLU A CA 1
ATOM 784 C C . GLU A 1 96 ? -5.442 -10.828 7.093 1.00 77.06 96 GLU A C 1
ATOM 786 O O . GLU A 1 96 ? -4.533 -10.697 6.269 1.00 77.06 96 GLU A O 1
ATOM 791 N N . ARG A 1 97 ? -6.334 -9.860 7.346 1.00 80.19 97 ARG A N 1
ATOM 792 C CA . ARG A 1 97 ? -6.327 -8.544 6.687 1.00 80.19 97 ARG A CA 1
ATOM 793 C C . ARG A 1 97 ? -5.049 -7.771 6.935 1.00 80.19 97 ARG A C 1
ATOM 795 O O . ARG A 1 97 ? -4.375 -7.392 5.982 1.00 80.19 97 ARG A O 1
ATOM 802 N N . PHE A 1 98 ? -4.671 -7.596 8.199 1.00 78.12 98 PHE A N 1
ATOM 803 C CA . PHE A 1 98 ? -3.441 -6.895 8.548 1.00 78.12 98 PHE A CA 1
ATOM 804 C C . PHE A 1 98 ? -2.218 -7.547 7.897 1.00 78.12 98 PHE A C 1
ATOM 806 O O . PHE A 1 98 ? -1.351 -6.860 7.359 1.00 78.12 98 PHE A O 1
ATOM 813 N N . THR A 1 99 ? -2.155 -8.880 7.910 1.00 81.00 99 THR A N 1
ATOM 814 C CA . THR A 1 99 ? -1.048 -9.622 7.300 1.00 81.00 99 THR A CA 1
ATOM 815 C C . THR A 1 99 ? -1.011 -9.420 5.787 1.00 81.00 99 THR A C 1
ATOM 817 O O . THR A 1 99 ? 0.060 -9.154 5.248 1.00 81.00 99 THR A O 1
ATOM 820 N N . ALA A 1 100 ? -2.162 -9.471 5.109 1.00 84.75 100 ALA A N 1
ATOM 821 C CA . ALA A 1 100 ? -2.258 -9.231 3.671 1.00 84.75 100 ALA A CA 1
ATOM 822 C C . ALA A 1 100 ? -1.878 -7.788 3.290 1.00 84.75 100 ALA A C 1
ATOM 824 O O . ALA A 1 100 ? -1.089 -7.591 2.366 1.00 84.75 100 ALA A O 1
ATOM 825 N N . VAL A 1 101 ? -2.360 -6.784 4.035 1.00 83.50 101 VAL A N 1
ATOM 826 C CA . VAL A 1 101 ? -1.989 -5.371 3.838 1.00 83.50 101 VAL A CA 1
ATOM 827 C C . VAL A 1 101 ? -0.487 -5.183 4.048 1.00 83.50 101 VAL A C 1
ATOM 829 O O . VAL A 1 101 ? 0.187 -4.569 3.223 1.00 83.50 101 VAL A O 1
ATOM 832 N N . LYS A 1 102 ? 0.072 -5.753 5.119 1.00 82.88 102 LYS A N 1
ATOM 833 C CA . LYS A 1 102 ? 1.508 -5.682 5.404 1.00 82.88 102 LYS A CA 1
ATOM 834 C C . LYS A 1 102 ? 2.344 -6.320 4.299 1.00 82.88 102 LYS A C 1
ATOM 836 O O . LYS A 1 102 ? 3.337 -5.733 3.874 1.00 82.88 102 LYS A O 1
ATOM 841 N N . GLU A 1 103 ? 1.950 -7.498 3.828 1.00 86.69 103 GLU A N 1
ATOM 842 C CA . GLU A 1 103 ? 2.643 -8.208 2.755 1.00 86.69 103 GLU A CA 1
ATOM 843 C C . GLU A 1 103 ? 2.608 -7.415 1.443 1.00 86.69 103 GLU A C 1
ATOM 845 O O . GLU A 1 103 ? 3.650 -7.244 0.812 1.00 86.69 103 GLU A O 1
ATOM 850 N N . LEU A 1 104 ? 1.456 -6.835 1.087 1.00 87.12 104 LEU A N 1
ATOM 851 C CA . LEU A 1 104 ? 1.313 -5.963 -0.081 1.00 87.12 104 LEU A CA 1
ATOM 852 C C . LEU A 1 104 ? 2.233 -4.736 0.007 1.00 87.12 104 LEU A C 1
ATOM 854 O O . LEU A 1 104 ? 2.983 -4.452 -0.926 1.00 87.12 104 LEU A O 1
ATOM 858 N N . MET A 1 105 ? 2.227 -4.042 1.147 1.00 81.25 105 MET A N 1
ATOM 859 C CA . MET A 1 105 ? 3.016 -2.822 1.354 1.00 81.25 105 MET A CA 1
ATOM 860 C C . MET A 1 105 ? 4.526 -3.086 1.349 1.00 81.25 105 MET A C 1
ATOM 862 O O . MET A 1 105 ? 5.310 -2.242 0.901 1.00 81.25 105 MET A O 1
ATOM 866 N N . MET A 1 106 ? 4.948 -4.263 1.814 1.00 83.38 106 MET A N 1
ATOM 867 C CA . MET A 1 106 ? 6.355 -4.667 1.881 1.00 83.38 106 MET A CA 1
ATOM 868 C C . MET A 1 106 ? 6.853 -5.404 0.633 1.00 83.38 106 MET A C 1
ATOM 870 O O . MET A 1 106 ? 8.062 -5.588 0.482 1.00 83.38 106 MET A O 1
ATOM 874 N N . SER A 1 107 ? 5.960 -5.826 -0.262 1.00 85.62 107 SER A N 1
ATOM 875 C CA . SER A 1 107 ? 6.328 -6.573 -1.461 1.00 85.62 107 SER A CA 1
ATOM 876 C C . SER A 1 107 ? 7.201 -5.722 -2.384 1.00 85.62 107 SER A C 1
ATOM 878 O O . SER A 1 107 ? 6.843 -4.610 -2.782 1.00 85.62 107 SER A O 1
ATOM 880 N N . ARG A 1 108 ? 8.388 -6.236 -2.706 1.00 86.00 108 ARG A N 1
ATOM 881 C CA . ARG A 1 108 ? 9.336 -5.643 -3.654 1.00 86.00 108 ARG A CA 1
ATOM 882 C C . ARG A 1 108 ? 9.861 -6.743 -4.562 1.00 86.00 108 ARG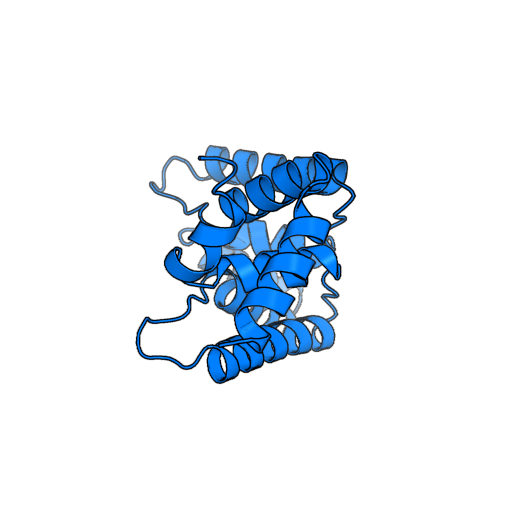 A C 1
ATOM 884 O O . ARG A 1 108 ? 10.211 -7.826 -4.083 1.00 86.00 108 ARG A O 1
ATOM 891 N N . MET A 1 109 ? 9.921 -6.468 -5.858 1.00 82.81 109 MET A N 1
ATOM 892 C CA . MET A 1 109 ? 10.505 -7.381 -6.830 1.00 82.81 109 MET A CA 1
ATOM 893 C C . MET A 1 109 ? 12.012 -7.446 -6.588 1.00 82.81 109 MET A C 1
ATOM 895 O O . MET A 1 109 ? 12.683 -6.417 -6.538 1.00 82.81 109 MET A O 1
ATOM 899 N N . ARG A 1 110 ? 12.555 -8.654 -6.432 1.00 77.56 110 ARG A N 1
ATOM 900 C CA . ARG A 1 110 ? 14.009 -8.853 -6.372 1.00 77.56 110 ARG A CA 1
ATOM 901 C C . ARG A 1 110 ? 14.561 -8.906 -7.794 1.00 77.56 110 ARG A C 1
ATOM 903 O O . ARG A 1 110 ? 13.884 -9.429 -8.677 1.00 77.56 110 ARG A O 1
ATOM 910 N N . ASP A 1 111 ? 15.798 -8.458 -7.995 1.00 64.38 111 ASP A N 1
ATOM 911 C CA . ASP A 1 111 ? 16.430 -8.355 -9.324 1.00 64.38 111 ASP A CA 1
ATOM 912 C C . ASP A 1 111 ? 16.484 -9.684 -10.107 1.00 64.38 111 ASP A C 1
ATOM 914 O O . ASP A 1 111 ? 16.549 -9.680 -11.332 1.00 64.38 111 ASP A O 1
ATOM 918 N N . ALA A 1 112 ? 16.412 -10.829 -9.418 1.00 63.78 112 ALA A N 1
ATOM 919 C CA . ALA A 1 112 ? 16.415 -12.166 -10.020 1.00 63.78 112 ALA A CA 1
ATOM 920 C C . ALA A 1 112 ? 15.012 -12.750 -10.307 1.00 63.78 112 ALA A C 1
ATOM 922 O O . ALA A 1 112 ? 14.909 -13.845 -10.858 1.00 63.78 112 ALA A O 1
ATOM 923 N N . THR A 1 113 ? 13.931 -12.065 -9.920 1.00 69.06 113 THR A N 1
ATOM 924 C CA . THR A 1 113 ? 12.544 -12.536 -10.114 1.00 69.06 113 THR A CA 1
ATOM 925 C C . THR A 1 113 ? 11.978 -12.017 -11.430 1.00 69.06 113 THR A C 1
ATOM 927 O O . THR A 1 113 ? 12.146 -10.845 -11.766 1.00 69.06 113 THR A O 1
ATOM 930 N N . LEU A 1 114 ? 11.251 -12.861 -12.167 1.00 76.94 114 LEU A N 1
ATOM 931 C CA . LEU A 1 114 ? 10.584 -12.425 -13.393 1.00 76.94 114 LEU A CA 1
ATOM 932 C C . LEU A 1 114 ? 9.437 -11.464 -13.053 1.00 76.94 114 LEU A C 1
ATOM 934 O O . LEU A 1 114 ? 8.586 -11.783 -12.222 1.00 76.94 114 LEU A O 1
ATOM 938 N N . PHE A 1 115 ? 9.358 -10.336 -13.767 1.00 74.38 115 PHE A N 1
ATOM 939 C CA . PHE A 1 115 ? 8.270 -9.351 -13.648 1.00 74.38 115 PHE A CA 1
ATOM 940 C C . PHE A 1 115 ? 6.882 -10.002 -13.648 1.00 74.38 115 PHE A C 1
ATOM 942 O O . PHE A 1 115 ? 6.023 -9.641 -12.851 1.00 74.38 115 PHE A O 1
ATOM 949 N N . ARG A 1 116 ? 6.685 -11.010 -14.507 1.00 75.44 116 ARG A N 1
ATOM 950 C CA . ARG A 1 116 ? 5.435 -11.769 -14.600 1.00 75.44 116 ARG A CA 1
ATOM 951 C C . ARG A 1 116 ? 5.077 -12.437 -13.271 1.00 75.44 116 ARG A C 1
ATOM 953 O O . ARG A 1 116 ? 3.952 -12.300 -12.813 1.00 75.44 116 ARG A O 1
ATOM 960 N N . GLU A 1 117 ? 6.021 -13.143 -12.658 1.00 80.94 117 GLU A N 1
ATOM 961 C CA . GLU A 1 117 ? 5.807 -13.869 -11.401 1.00 80.94 117 GLU A CA 1
ATOM 962 C C . GLU A 1 117 ? 5.521 -12.908 -10.242 1.00 80.94 117 GLU A C 1
ATOM 964 O O . GLU A 1 117 ? 4.589 -13.116 -9.466 1.00 80.94 117 GLU A O 1
ATOM 969 N N . HIS A 1 118 ? 6.281 -11.814 -10.168 1.00 84.81 118 HIS A N 1
ATOM 970 C CA . HIS A 1 118 ? 6.063 -10.769 -9.173 1.00 84.81 118 HIS A CA 1
ATOM 971 C C . HIS A 1 118 ? 4.709 -10.070 -9.354 1.00 84.81 118 HIS A C 1
ATOM 973 O O . HIS A 1 118 ? 3.971 -9.894 -8.388 1.00 84.81 118 HIS A O 1
ATOM 979 N N . GLY A 1 119 ? 4.337 -9.743 -10.594 1.00 80.62 119 GLY A N 1
ATOM 980 C CA . GLY A 1 119 ? 3.041 -9.157 -10.932 1.00 80.62 119 GLY A CA 1
ATOM 981 C C . GLY A 1 119 ? 1.869 -10.059 -10.541 1.00 80.62 119 GLY A C 1
ATOM 982 O O . GLY A 1 119 ? 0.933 -9.584 -9.906 1.00 80.62 119 GLY A O 1
ATOM 983 N N . PHE A 1 120 ? 1.945 -11.366 -10.822 1.00 84.00 120 PHE A N 1
ATOM 984 C CA . PHE A 1 120 ? 0.923 -12.321 -10.371 1.00 84.00 120 PHE A CA 1
ATOM 985 C C . PHE A 1 120 ? 0.814 -12.389 -8.849 1.00 84.00 120 PHE A C 1
ATOM 987 O O . PHE A 1 120 ? -0.294 -12.467 -8.328 1.00 84.00 120 PHE A O 1
ATOM 994 N N . ARG A 1 121 ? 1.935 -12.313 -8.124 1.00 87.38 121 ARG A N 1
ATOM 995 C CA . ARG A 1 121 ? 1.909 -12.257 -6.657 1.00 87.38 121 ARG A CA 1
ATOM 996 C C . ARG A 1 121 ? 1.213 -10.995 -6.149 1.00 87.38 121 ARG A C 1
ATOM 998 O O . ARG A 1 121 ? 0.382 -11.091 -5.254 1.00 87.38 121 ARG A O 1
ATOM 1005 N N . MET A 1 122 ? 1.528 -9.833 -6.721 1.00 86.19 122 MET A N 1
ATOM 1006 C CA . MET A 1 122 ? 0.881 -8.564 -6.365 1.00 86.19 122 MET A CA 1
ATOM 1007 C C . MET A 1 122 ? -0.626 -8.603 -6.639 1.00 86.19 122 MET A C 1
ATOM 1009 O O . MET A 1 122 ? -1.406 -8.224 -5.772 1.00 86.19 122 MET A O 1
ATOM 1013 N N . ILE A 1 123 ? -1.039 -9.122 -7.800 1.00 84.94 123 ILE A N 1
ATOM 1014 C CA . ILE A 1 123 ? -2.456 -9.304 -8.148 1.00 84.94 123 ILE A CA 1
ATOM 1015 C C . ILE A 1 123 ? -3.134 -10.253 -7.154 1.00 84.94 123 ILE A C 1
ATOM 1017 O O . ILE A 1 123 ? -4.171 -9.901 -6.606 1.00 84.94 123 ILE A O 1
ATOM 1021 N N . GLY A 1 124 ? -2.513 -11.390 -6.830 1.00 87.62 124 GLY A N 1
ATOM 1022 C CA . GLY A 1 124 ? -3.057 -12.334 -5.853 1.00 87.62 124 GLY A CA 1
ATOM 1023 C C . GLY A 1 124 ? -3.211 -11.740 -4.447 1.00 87.62 124 GLY A C 1
ATOM 1024 O O . GLY A 1 124 ? -4.164 -12.065 -3.744 1.00 87.62 124 GLY A O 1
ATOM 1025 N N . LEU A 1 125 ? -2.323 -10.829 -4.031 1.00 88.12 125 LEU A N 1
ATOM 1026 C CA . LEU A 1 125 ? -2.472 -10.091 -2.769 1.00 88.12 125 LEU A CA 1
ATOM 1027 C C . LEU A 1 125 ? -3.644 -9.100 -2.814 1.00 88.12 125 LEU A C 1
ATOM 1029 O O . LEU A 1 125 ? -4.368 -8.976 -1.829 1.00 88.12 125 LEU A O 1
ATOM 1033 N N . ILE A 1 126 ? -3.857 -8.427 -3.947 1.00 86.88 126 ILE A N 1
ATOM 1034 C CA . ILE A 1 126 ? -4.993 -7.515 -4.152 1.00 86.88 126 ILE A CA 1
ATOM 1035 C C . ILE A 1 126 ? -6.316 -8.296 -4.154 1.00 86.88 126 ILE A C 1
ATOM 1037 O O . ILE A 1 126 ? -7.264 -7.903 -3.479 1.00 86.88 126 ILE A O 1
ATOM 1041 N N . GLU A 1 127 ? -6.368 -9.435 -4.844 1.00 87.38 127 GLU A N 1
ATOM 1042 C CA . GLU A 1 127 ? -7.530 -10.332 -4.851 1.00 87.38 127 GLU A CA 1
ATOM 1043 C C . GLU A 1 127 ? -7.817 -10.890 -3.452 1.00 87.38 127 GLU A C 1
ATOM 1045 O O . GLU A 1 127 ? -8.969 -10.924 -3.021 1.00 87.38 127 GLU A O 1
ATOM 1050 N N . LYS A 1 128 ? -6.770 -11.257 -2.698 1.00 88.88 128 LYS A N 1
ATOM 1051 C CA . LYS A 1 128 ? -6.896 -11.689 -1.301 1.00 88.88 128 LYS A CA 1
ATOM 1052 C C . LYS A 1 128 ? -7.503 -10.598 -0.419 1.00 88.88 128 LYS A C 1
ATOM 1054 O O . LYS A 1 128 ? -8.350 -10.912 0.409 1.00 88.88 128 LYS A O 1
ATOM 1059 N N . LEU A 1 129 ? -7.104 -9.336 -0.593 1.00 86.56 129 LEU A N 1
ATOM 1060 C CA . LEU A 1 129 ? -7.714 -8.213 0.126 1.00 86.56 129 LEU A CA 1
ATOM 1061 C C . LEU A 1 129 ? -9.186 -8.029 -0.253 1.00 86.56 129 LEU A C 1
ATOM 1063 O O . LEU A 1 129 ? -10.013 -7.855 0.638 1.00 86.56 129 LEU A O 1
ATOM 1067 N N . SER A 1 130 ? -9.529 -8.165 -1.537 1.00 85.44 130 SER A N 1
ATOM 1068 C CA . SER A 1 130 ? -10.924 -8.108 -1.986 1.00 85.44 130 SER A CA 1
ATOM 1069 C C . SER A 1 130 ? -11.779 -9.223 -1.381 1.00 85.44 130 SER A C 1
ATOM 1071 O O . SER A 1 130 ? -12.943 -8.987 -1.077 1.00 85.44 130 SER A O 1
ATOM 1073 N N . GLY A 1 131 ? -11.218 -10.421 -1.194 1.00 84.69 131 GLY A N 1
ATOM 1074 C CA . GLY A 1 131 ? -11.880 -11.535 -0.503 1.00 84.69 131 GLY A CA 1
ATOM 1075 C C . GLY A 1 131 ? -12.016 -11.347 1.013 1.00 84.69 131 GLY A C 1
ATOM 1076 O O . GLY A 1 131 ? -12.720 -12.117 1.657 1.00 84.69 131 GLY A O 1
ATOM 1077 N N . LEU A 1 132 ? -11.353 -10.333 1.573 1.00 84.31 132 LEU A N 1
ATOM 1078 C CA . LEU A 1 132 ? -11.429 -9.920 2.974 1.00 84.31 132 LEU A CA 1
ATOM 1079 C C . LEU A 1 132 ? -12.188 -8.587 3.133 1.00 84.31 132 LEU A C 1
ATOM 1081 O O . LEU A 1 132 ? -11.923 -7.842 4.076 1.00 84.31 132 LEU A O 1
ATOM 1085 N N . ASP A 1 133 ? -13.081 -8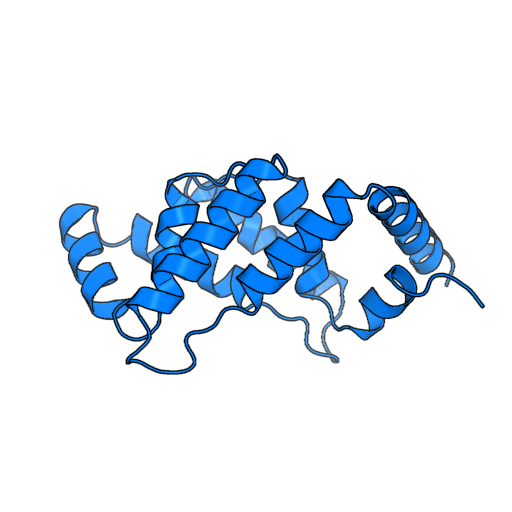.278 2.187 1.00 82.75 133 ASP A N 1
ATOM 1086 C CA . ASP A 1 133 ? -13.916 -7.069 2.128 1.00 82.75 133 ASP A CA 1
ATOM 1087 C C . ASP A 1 133 ? -13.150 -5.736 1.971 1.00 82.75 133 ASP A C 1
ATOM 1089 O O . ASP A 1 133 ? -13.722 -4.651 2.090 1.00 82.75 133 ASP A O 1
ATOM 1093 N N . ILE A 1 134 ? -11.863 -5.789 1.601 1.00 82.19 134 ILE A N 1
ATOM 1094 C CA . ILE A 1 134 ? -11.054 -4.612 1.258 1.00 82.19 134 ILE A CA 1
ATOM 1095 C C . ILE A 1 134 ? -10.919 -4.508 -0.265 1.00 82.19 134 ILE A C 1
ATOM 1097 O O . ILE A 1 134 ? -10.011 -5.075 -0.876 1.00 82.19 134 ILE A O 1
ATOM 1101 N N . ALA A 1 135 ? -11.793 -3.719 -0.887 1.00 84.50 135 ALA A N 1
ATOM 1102 C CA . ALA A 1 135 ? -11.672 -3.366 -2.299 1.00 84.50 135 ALA A CA 1
ATOM 1103 C C . ALA A 1 135 ? -10.722 -2.169 -2.478 1.00 84.50 135 ALA A C 1
ATOM 1105 O O . ALA A 1 135 ? -11.003 -1.063 -2.015 1.00 84.50 135 ALA A O 1
ATOM 1106 N N . LEU A 1 136 ? -9.592 -2.384 -3.154 1.00 83.62 136 LEU A N 1
ATOM 1107 C CA . LEU A 1 136 ? -8.680 -1.298 -3.511 1.00 83.62 136 LEU A CA 1
ATOM 1108 C C . LEU A 1 136 ? -9.190 -0.556 -4.756 1.00 83.62 136 LEU A C 1
ATOM 1110 O O . LEU A 1 136 ? -9.573 -1.217 -5.725 1.00 83.62 136 LEU A O 1
ATOM 1114 N N . PRO A 1 137 ? -9.143 0.790 -4.779 1.00 84.62 137 PRO A N 1
ATOM 1115 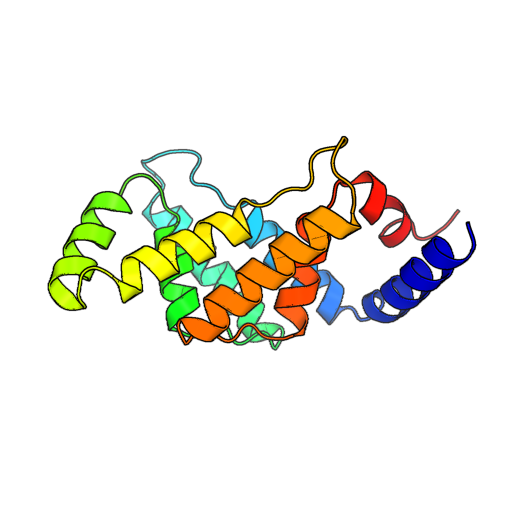C CA . PRO A 1 137 ? -9.342 1.551 -6.007 1.00 84.62 137 PRO A CA 1
ATOM 1116 C C . PRO A 1 137 ? -8.369 1.090 -7.095 1.00 84.62 137 PRO A C 1
ATOM 1118 O O . PRO A 1 137 ? -7.199 0.811 -6.809 1.00 84.62 137 PRO A O 1
ATOM 1121 N N . HIS A 1 138 ? -8.838 1.037 -8.341 1.00 81.19 138 HIS A N 1
ATOM 1122 C CA . HIS A 1 138 ? -8.051 0.548 -9.475 1.00 81.19 138 HIS A CA 1
ATOM 1123 C C . HIS A 1 138 ? -6.722 1.306 -9.613 1.00 81.19 138 HIS A C 1
ATOM 1125 O O . HIS A 1 138 ? -5.653 0.721 -9.787 1.00 81.19 138 HIS A O 1
ATOM 1131 N N . GLU A 1 139 ? -6.795 2.618 -9.449 1.00 80.81 139 GLU A N 1
ATOM 1132 C CA . GLU A 1 139 ? -5.693 3.565 -9.477 1.00 80.81 139 GLU A CA 1
ATOM 1133 C C . GLU A 1 139 ? -4.619 3.221 -8.443 1.00 80.81 139 GLU A C 1
ATOM 1135 O O . GLU A 1 139 ? -3.429 3.182 -8.763 1.00 80.81 139 GLU A O 1
ATOM 1140 N N . LEU A 1 140 ? -5.049 2.921 -7.215 1.00 82.56 140 LEU A N 1
ATOM 1141 C CA . LEU A 1 140 ? -4.166 2.560 -6.114 1.00 82.56 140 LEU A CA 1
ATOM 1142 C C . LEU A 1 140 ? -3.509 1.201 -6.362 1.00 82.56 140 LEU A C 1
ATOM 1144 O O . LEU A 1 140 ? -2.314 1.048 -6.129 1.00 82.56 140 LEU A O 1
ATOM 1148 N N . SER A 1 141 ? -4.257 0.221 -6.869 1.00 83.44 141 SER A N 1
ATOM 1149 C CA . SER A 1 141 ? -3.716 -1.091 -7.236 1.00 83.44 141 SER A CA 1
ATOM 1150 C C . SER A 1 141 ? -2.597 -0.986 -8.275 1.00 83.44 141 SER A C 1
ATOM 1152 O O . SER A 1 141 ? -1.564 -1.644 -8.137 1.00 83.44 141 SER A O 1
ATOM 1154 N N . VAL A 1 142 ? -2.777 -0.134 -9.288 1.00 82.56 142 VAL A N 1
ATOM 1155 C CA . VAL A 1 142 ? -1.762 0.125 -10.319 1.00 82.56 142 VAL A CA 1
ATOM 1156 C C . VAL A 1 142 ? -0.539 0.824 -9.721 1.00 82.56 142 VAL A C 1
ATOM 1158 O O . VAL A 1 142 ? 0.587 0.383 -9.962 1.00 82.56 142 VAL A O 1
ATOM 1161 N N . ASP A 1 143 ? -0.741 1.859 -8.902 1.00 83.06 143 ASP A N 1
ATOM 1162 C CA . ASP A 1 143 ? 0.354 2.606 -8.273 1.00 83.06 143 ASP A CA 1
ATOM 1163 C C . ASP A 1 143 ? 1.182 1.706 -7.328 1.00 83.06 143 ASP A C 1
ATOM 1165 O O . ASP A 1 143 ? 2.414 1.729 -7.371 1.00 83.06 143 ASP A O 1
ATOM 1169 N N . LEU A 1 144 ? 0.532 0.837 -6.542 1.00 83.81 144 LEU A N 1
ATOM 1170 C CA . LEU A 1 144 ? 1.197 -0.144 -5.672 1.00 83.81 144 LEU A CA 1
ATOM 1171 C C . LEU A 1 144 ? 2.002 -1.181 -6.468 1.00 83.81 144 LEU A C 1
ATOM 1173 O O . LEU A 1 144 ? 3.121 -1.531 -6.080 1.00 83.81 144 LEU A O 1
ATOM 1177 N N . LEU A 1 145 ? 1.466 -1.667 -7.594 1.00 83.81 145 LEU A N 1
ATOM 1178 C CA . LEU A 1 145 ? 2.177 -2.603 -8.464 1.00 83.81 145 LEU A CA 1
ATOM 1179 C C . LEU A 1 145 ? 3.437 -1.957 -9.041 1.00 83.81 145 LEU A C 1
ATOM 1181 O O . LEU A 1 145 ? 4.502 -2.568 -8.988 1.00 83.81 145 LEU A O 1
ATOM 1185 N N . LEU A 1 146 ? 3.346 -0.715 -9.513 1.00 80.88 146 LEU A N 1
ATOM 1186 C CA . LEU A 1 146 ? 4.482 0.015 -10.074 1.00 80.88 146 LEU A CA 1
ATOM 1187 C C . LEU A 1 146 ? 5.550 0.326 -9.019 1.00 80.88 146 LEU A C 1
ATOM 1189 O O . LEU A 1 146 ? 6.735 0.118 -9.271 1.00 80.88 146 LEU A O 1
ATOM 1193 N N . LEU A 1 147 ? 5.153 0.731 -7.811 1.00 81.69 147 LEU A N 1
ATOM 1194 C CA . LEU A 1 147 ? 6.080 0.995 -6.702 1.00 81.69 147 LEU A CA 1
ATOM 1195 C C . LEU A 1 147 ? 6.782 -0.255 -6.166 1.00 81.69 147 LEU A C 1
ATOM 1197 O O . LEU A 1 147 ? 7.839 -0.152 -5.540 1.00 81.69 147 LEU A O 1
ATOM 1201 N N . SER A 1 148 ? 6.215 -1.437 -6.405 1.00 82.56 148 SER A N 1
ATOM 1202 C CA . SER A 1 148 ? 6.850 -2.702 -6.041 1.00 82.56 148 SER A CA 1
ATOM 1203 C C . SER A 1 148 ? 7.993 -3.102 -6.985 1.00 82.56 148 SER A C 1
ATOM 1205 O O . SER A 1 148 ? 8.763 -4.007 -6.654 1.00 82.56 148 SER A O 1
ATOM 1207 N N . LEU A 1 149 ? 8.121 -2.444 -8.143 1.00 83.12 149 LEU A N 1
ATOM 1208 C CA . LEU A 1 149 ? 9.152 -2.729 -9.138 1.00 83.12 149 LEU A CA 1
ATOM 1209 C C . LEU A 1 149 ? 10.483 -2.045 -8.791 1.00 83.12 149 LEU A C 1
ATOM 1211 O O . LEU A 1 149 ? 10.496 -1.001 -8.134 1.00 83.12 149 LEU A O 1
ATOM 1215 N N . PRO A 1 150 ? 11.623 -2.577 -9.264 1.00 79.94 150 PRO A N 1
ATOM 1216 C CA . PRO A 1 150 ? 12.907 -1.917 -9.100 1.00 79.94 150 PRO A CA 1
ATOM 1217 C C . PRO A 1 150 ? 12.921 -0.590 -9.857 1.00 79.94 150 PRO A C 1
ATOM 1219 O O . PRO A 1 150 ? 12.360 -0.472 -10.948 1.00 79.94 150 PRO A O 1
ATOM 1222 N N . THR A 1 151 ? 13.649 0.393 -9.328 1.00 70.94 151 THR A N 1
ATOM 1223 C CA . THR A 1 151 ? 13.741 1.739 -9.912 1.00 70.94 151 THR A CA 1
ATOM 1224 C C . THR A 1 151 ? 14.192 1.728 -11.377 1.00 70.94 151 THR A C 1
ATOM 1226 O O . THR A 1 151 ? 13.784 2.604 -12.127 1.00 70.94 151 THR A O 1
ATOM 1229 N N . ALA A 1 152 ? 14.956 0.719 -11.812 1.00 69.19 152 ALA A N 1
ATOM 1230 C CA . ALA A 1 152 ? 15.382 0.531 -13.204 1.00 69.19 152 ALA A CA 1
ATOM 1231 C C . ALA A 1 152 ? 14.228 0.308 -14.207 1.00 69.19 152 ALA A C 1
ATOM 1233 O O . ALA A 1 152 ? 14.407 0.505 -15.406 1.00 69.19 152 ALA A O 1
ATOM 1234 N N . PHE A 1 153 ? 13.051 -0.104 -13.731 1.00 65.94 153 PHE A N 1
ATOM 1235 C CA . PHE A 1 153 ? 11.834 -0.208 -14.541 1.00 65.94 153 PHE A CA 1
ATOM 1236 C C . PHE A 1 153 ? 11.022 1.093 -14.531 1.00 65.94 153 PHE A C 1
ATOM 1238 O O . PHE A 1 153 ? 10.227 1.327 -15.436 1.00 65.94 153 PHE A O 1
ATOM 1245 N N . LEU A 1 154 ? 11.244 1.946 -13.525 1.00 63.25 154 LEU A N 1
ATOM 1246 C CA . LEU A 1 154 ? 10.573 3.235 -13.347 1.00 63.25 154 LEU A CA 1
ATOM 1247 C C . LEU A 1 154 ? 11.367 4.400 -13.962 1.00 63.25 154 LEU A C 1
ATOM 1249 O O . LEU A 1 154 ? 10.774 5.414 -14.307 1.00 63.25 154 LEU A O 1
ATOM 1253 N N . THR A 1 155 ? 12.688 4.263 -14.129 1.00 59.19 155 THR A N 1
ATOM 1254 C CA . THR A 1 155 ? 13.611 5.221 -14.777 1.00 59.19 155 THR A CA 1
ATOM 1255 C C . THR A 1 155 ? 13.132 5.796 -16.106 1.00 59.19 155 THR A C 1
ATOM 1257 O O . THR A 1 155 ? 13.135 7.020 -16.232 1.00 59.19 155 THR A O 1
ATOM 1260 N N . PRO A 1 156 ? 12.662 4.996 -17.077 1.00 60.00 156 PRO A N 1
ATOM 1261 C CA . PRO A 1 156 ? 12.161 5.554 -18.331 1.00 60.00 156 PRO A CA 1
ATOM 1262 C C . PRO A 1 156 ? 10.834 6.322 -18.188 1.00 60.00 156 PRO A C 1
ATOM 1264 O O . PRO A 1 156 ? 10.438 7.010 -19.124 1.00 60.00 156 PRO A O 1
ATOM 1267 N N . LEU A 1 157 ? 10.148 6.230 -17.041 1.00 53.09 157 LEU A N 1
ATOM 1268 C CA . LEU A 1 157 ? 8.869 6.900 -16.792 1.00 53.09 157 LEU A CA 1
ATOM 1269 C C . LEU A 1 157 ? 9.033 8.359 -16.331 1.00 53.09 157 LEU A C 1
ATOM 1271 O O . LEU A 1 157 ? 8.155 9.176 -16.583 1.00 53.09 157 LEU A O 1
ATOM 1275 N N . TRP A 1 158 ? 10.143 8.689 -15.657 1.00 48.34 158 TRP A N 1
ATOM 1276 C CA . TRP A 1 158 ? 10.408 10.027 -15.100 1.00 48.34 158 TRP A CA 1
ATOM 1277 C C . TRP A 1 158 ? 11.502 10.811 -15.829 1.00 48.34 158 TRP A C 1
ATOM 1279 O O . TRP A 1 158 ? 11.723 11.980 -15.518 1.00 48.34 158 TRP A O 1
ATOM 1289 N N . SER A 1 159 ? 12.184 10.213 -16.810 1.00 43.75 159 SER A N 1
ATOM 1290 C CA . SER A 1 159 ? 13.098 10.962 -17.670 1.00 43.75 159 SER A CA 1
ATOM 1291 C C . SER A 1 159 ? 12.310 11.709 -18.752 1.00 43.75 159 SER A C 1
ATOM 1293 O O . SER A 1 159 ? 12.117 11.214 -19.866 1.00 43.75 159 SER A O 1
ATOM 1295 N N . THR A 1 160 ? 11.839 12.914 -18.442 1.00 47.41 160 THR A N 1
ATOM 1296 C CA . THR A 1 160 ? 11.543 13.908 -19.477 1.00 47.41 160 THR A CA 1
ATOM 1297 C C . THR A 1 160 ? 12.841 14.590 -19.905 1.00 47.41 160 THR A C 1
ATOM 1299 O O . THR A 1 160 ? 13.513 15.202 -19.079 1.00 47.41 160 THR A O 1
ATOM 1302 N N . SER A 1 161 ? 13.117 14.503 -21.207 1.00 35.97 161 SER A N 1
ATOM 1303 C CA . SER A 1 161 ? 13.962 15.402 -22.005 1.00 35.97 161 SER A CA 1
ATOM 1304 C C . SER A 1 161 ? 15.485 15.291 -21.857 1.00 35.97 161 SER A C 1
ATOM 1306 O O . SER A 1 161 ? 16.090 15.692 -20.867 1.00 35.97 161 SER A O 1
ATOM 1308 N N . THR A 1 162 ? 16.094 14.787 -22.934 1.00 35.78 162 THR A N 1
ATOM 1309 C CA . THR A 1 162 ? 17.302 15.408 -23.505 1.00 35.78 162 THR A CA 1
ATOM 1310 C C . THR A 1 162 ? 16.936 16.788 -24.041 1.00 35.78 162 THR A C 1
ATOM 1312 O O . THR A 1 162 ? 15.774 16.928 -24.490 1.00 35.78 162 THR A O 1
#

Sequence (162 aa):
MKYAADILHHLKELYEENSRHERFTAVKELMTSHMRDATLFREHGFRMIGLIEKLSGLDIALPHELSVDLLLLSPKYAADILHHLKELYGENSRHERFTAVKELMMSRMRDATLFREHGFRMIGLIEKLSGLDIALPHELSVDLLLLSLPTAFLTPLWSTST

Organism: NCBI:txid472368

Foldseek 3Di:
DVVLVVVLVVVLVVCPPPLLVQLLVLLLCLLPLADPDPVCLVVSLVVLVVSQVSNVVSVFNFDPLLSVLSNLNHPPCVVVVLVVVCVVPNPPLNVQLSVLSNCLSPAADDPPDDLVVSLVVLVVSQVSNVVSVGHGDPSSSVSSSVSNYPVVSVVVSPDDDD

Radius of gyration: 16.95 Å; chains: 1; bounding box: 31×31×51 Å

Secondary structure (DSSP, 8-state):
-HHHHHHHHHHHHHH-SHHHHHHHHHHHHHHH---S-GGGHHHHHHHHHHHHHHHHHTT----HHHHHHHHTT-TTTHHHHHHHHHHHH-HHHHHHHHHHHHHHHH----TTS-HHHHHHHHHHHHHHHHTTT----HHHHHHHHHHTS-HHHHHHHH----

pLDDT: mean 70.8, std 12.57, range [35.78, 88.88]